Protein AF-A0A2J6H7G3-F1 (afdb_monomer)

Solvent-accessible surface area (backbone atoms only — not comparable to full-atom values): 7127 Å² total; per-residue (Å²): 121,47,69,40,31,53,66,56,30,51,51,39,24,52,41,26,50,58,58,60,71,45,94,72,58,60,66,72,58,38,52,51,36,52,47,34,20,50,44,23,45,51,53,56,48,52,52,50,52,54,44,50,54,45,60,74,68,53,64,97,55,43,66,62,56,50,57,51,52,56,73,38,69,42,84,39,74,64,70,80,85,59,74,71,82,54,64,90,63,86,47,83,59,72,40,83,41,81,52,94,93,38,79,41,79,31,47,41,57,56,49,49,50,58,45,45,48,57,56,57,52,66,74,110

Sequence (124 aa):
MMELTINEAMAISQNAFLLSSCPVVPFELAVKINQVKKDADVLVTTFKEEIELIRERGGADEIAQCDALIFKKYEVVIRTLDLSEFDGLEINGEKDVKVNDAIIKRPYRDAYFFLLDKIITAKI

Structure (mmCIF, N/CA/C/O backbone):
data_AF-A0A2J6H7G3-F1
#
_entry.id   AF-A0A2J6H7G3-F1
#
loop_
_atom_site.group_PDB
_atom_site.id
_atom_site.type_symbol
_atom_site.label_atom_id
_atom_site.label_alt_id
_atom_site.label_comp_id
_atom_site.label_asym_id
_atom_site.label_entity_id
_atom_site.label_seq_id
_atom_site.pdbx_PDB_ins_code
_atom_site.Cartn_x
_atom_site.Cartn_y
_atom_site.Cartn_z
_atom_site.occupancy
_atom_site.B_iso_or_equiv
_atom_site.auth_seq_id
_atom_site.auth_comp_id
_atom_site.auth_asym_id
_atom_site.auth_atom_id
_atom_site.pdbx_PDB_model_num
ATOM 1 N N . MET A 1 1 ? -13.623 0.794 -8.314 1.00 65.06 1 MET A N 1
ATOM 2 C CA . MET A 1 1 ? -13.491 0.750 -6.845 1.00 65.06 1 MET A CA 1
ATOM 3 C C . MET A 1 1 ? -13.025 -0.638 -6.467 1.00 65.06 1 MET A C 1
ATOM 5 O O . MET A 1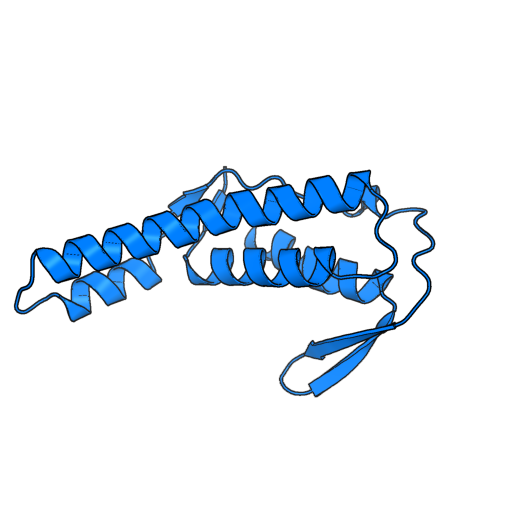 1 ? -13.336 -1.574 -7.198 1.00 65.06 1 MET A O 1
ATOM 9 N N . MET A 1 2 ? -12.206 -0.741 -5.426 1.00 73.44 2 MET A N 1
ATOM 10 C CA . MET A 1 2 ? -11.711 -2.004 -4.875 1.00 73.44 2 MET A CA 1
ATOM 11 C C . MET A 1 2 ? -11.888 -1.992 -3.360 1.00 73.44 2 MET A C 1
ATOM 13 O O . MET A 1 2 ? -11.864 -0.922 -2.753 1.00 73.44 2 MET A O 1
ATOM 17 N N . GLU A 1 3 ? -12.071 -3.167 -2.773 1.00 79.62 3 GLU A N 1
ATOM 18 C CA . GLU A 1 3 ? -12.132 -3.332 -1.326 1.00 79.62 3 GLU A CA 1
ATOM 19 C C . GLU A 1 3 ? -10.765 -3.767 -0.810 1.00 79.62 3 GLU A C 1
ATOM 21 O O . GLU A 1 3 ? -10.257 -4.798 -1.243 1.00 79.62 3 GLU A O 1
ATOM 26 N N . LEU A 1 4 ? -10.189 -2.998 0.113 1.00 79.88 4 LEU A N 1
ATOM 27 C CA . LEU A 1 4 ? -8.890 -3.298 0.712 1.00 79.88 4 LEU A CA 1
ATOM 28 C C . LEU A 1 4 ? -8.972 -3.274 2.234 1.00 79.88 4 LEU A C 1
ATOM 30 O O . LEU A 1 4 ? -9.660 -2.447 2.832 1.00 79.88 4 LEU A O 1
ATOM 34 N N . THR A 1 5 ? -8.219 -4.161 2.862 1.00 86.25 5 THR A N 1
ATOM 35 C CA . THR A 1 5 ? -7.847 -4.077 4.273 1.00 86.25 5 THR A CA 1
ATOM 36 C C . THR A 1 5 ? -6.741 -3.040 4.471 1.00 86.25 5 THR A C 1
ATOM 38 O O . THR A 1 5 ? -6.016 -2.668 3.540 1.00 86.25 5 THR A O 1
ATOM 41 N N . ILE A 1 6 ? -6.548 -2.596 5.716 1.00 85.00 6 ILE A N 1
ATOM 42 C CA . ILE A 1 6 ? -5.453 -1.676 6.045 1.00 85.00 6 ILE A CA 1
ATOM 43 C C . ILE A 1 6 ? -4.074 -2.270 5.726 1.00 85.00 6 ILE A C 1
ATOM 45 O O . ILE A 1 6 ? -3.195 -1.559 5.241 1.00 85.00 6 ILE A O 1
ATOM 49 N N . ASN A 1 7 ? -3.888 -3.576 5.937 1.00 83.00 7 ASN A N 1
ATOM 50 C CA . ASN A 1 7 ? -2.620 -4.253 5.666 1.00 83.00 7 ASN A CA 1
ATOM 51 C C . ASN A 1 7 ? -2.268 -4.210 4.174 1.00 83.00 7 ASN A C 1
ATOM 53 O O . ASN A 1 7 ? -1.118 -3.955 3.814 1.00 83.00 7 ASN A O 1
ATOM 57 N N . GLU A 1 8 ? -3.260 -4.399 3.303 1.00 81.44 8 GLU A N 1
ATOM 58 C CA . GLU A 1 8 ? -3.081 -4.301 1.852 1.00 81.44 8 GLU A CA 1
ATOM 59 C C . GLU A 1 8 ? -2.761 -2.865 1.430 1.00 81.44 8 GLU A C 1
ATOM 61 O O . GLU A 1 8 ? -1.815 -2.644 0.675 1.00 81.44 8 GLU A O 1
ATOM 66 N N . ALA A 1 9 ? -3.465 -1.868 1.973 1.00 82.31 9 ALA A N 1
ATOM 67 C CA . ALA A 1 9 ? -3.169 -0.467 1.680 1.00 82.31 9 ALA A CA 1
ATOM 68 C C . ALA A 1 9 ? -1.776 -0.038 2.171 1.00 82.31 9 ALA A C 1
ATOM 70 O O . ALA A 1 9 ? -1.050 0.647 1.447 1.00 82.31 9 ALA A O 1
ATOM 71 N N . MET A 1 10 ? -1.349 -0.483 3.356 1.00 80.75 10 MET A N 1
ATOM 72 C CA . MET A 1 10 ? 0.011 -0.247 3.852 1.00 80.75 10 MET A CA 1
ATOM 73 C C . MET A 1 10 ? 1.063 -0.896 2.948 1.00 80.75 10 MET A C 1
ATOM 75 O O . MET A 1 10 ? 2.070 -0.259 2.631 1.00 80.75 10 MET A O 1
ATOM 79 N N . ALA A 1 11 ? 0.817 -2.124 2.481 1.00 79.62 11 ALA A N 1
ATOM 80 C CA . ALA A 1 11 ? 1.698 -2.796 1.532 1.00 79.62 11 ALA A CA 1
ATOM 81 C C . ALA A 1 11 ? 1.784 -2.031 0.199 1.00 79.62 11 ALA A C 1
ATOM 83 O O . ALA A 1 11 ? 2.884 -1.827 -0.317 1.00 79.62 11 ALA A O 1
ATOM 84 N N . ILE A 1 12 ? 0.657 -1.544 -0.332 1.00 78.25 12 ILE A N 1
ATOM 85 C CA . ILE A 1 12 ? 0.617 -0.724 -1.553 1.00 78.25 12 ILE A CA 1
ATOM 86 C C . ILE A 1 12 ? 1.403 0.578 -1.360 1.00 78.25 12 ILE A C 1
ATOM 88 O O . ILE A 1 12 ? 2.255 0.893 -2.192 1.00 78.25 12 ILE A O 1
ATOM 92 N N . SER A 1 13 ? 1.178 1.308 -0.262 1.00 80.69 13 SER A N 1
ATOM 93 C CA . SER A 1 13 ? 1.900 2.555 0.035 1.00 80.69 13 SER A CA 1
ATOM 94 C C . SER A 1 13 ? 3.411 2.327 0.146 1.00 80.69 13 SER A C 1
ATOM 96 O O . SER A 1 13 ? 4.204 3.044 -0.476 1.00 80.69 13 SER A O 1
ATOM 98 N N . GLN A 1 14 ? 3.828 1.282 0.868 1.00 76.69 14 GLN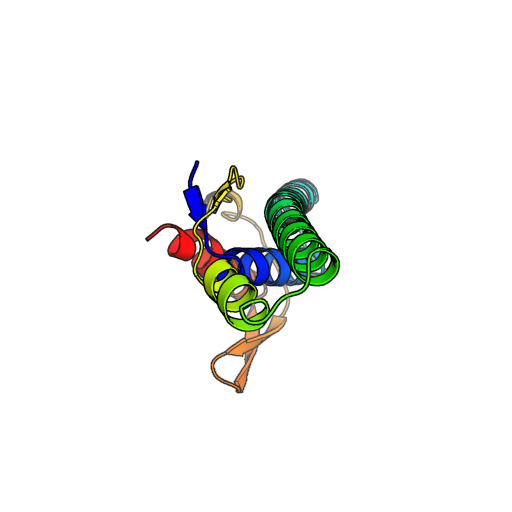 A N 1
ATOM 99 C CA . GLN A 1 14 ? 5.239 0.935 1.022 1.00 76.69 14 GLN A CA 1
ATOM 100 C C . GLN A 1 14 ? 5.880 0.553 -0.317 1.00 76.69 14 GLN A C 1
ATOM 102 O O . GLN A 1 14 ? 6.974 1.026 -0.637 1.00 76.69 14 GLN A O 1
ATOM 107 N N . ASN A 1 15 ? 5.197 -0.260 -1.124 1.00 73.25 15 ASN A N 1
ATOM 108 C CA . ASN A 1 15 ? 5.681 -0.649 -2.444 1.00 73.25 15 ASN A CA 1
ATOM 109 C C . ASN A 1 15 ? 5.801 0.576 -3.359 1.00 73.25 15 ASN A C 1
ATOM 111 O O . ASN A 1 15 ? 6.855 0.788 -3.954 1.00 73.25 15 ASN A O 1
ATOM 115 N N . ALA A 1 16 ? 4.784 1.439 -3.412 1.00 74.56 16 ALA A N 1
ATOM 116 C CA . ALA A 1 16 ? 4.812 2.661 -4.211 1.00 74.56 16 ALA A CA 1
ATOM 117 C C . ALA A 1 16 ? 5.938 3.621 -3.773 1.00 74.56 16 ALA A C 1
ATOM 119 O O . ALA A 1 16 ? 6.642 4.180 -4.614 1.00 74.56 16 ALA A O 1
ATOM 120 N N . PHE A 1 17 ? 6.195 3.753 -2.468 1.00 76.00 17 PHE A N 1
ATOM 121 C CA . PHE A 1 17 ? 7.346 4.503 -1.958 1.00 76.00 17 PHE A CA 1
ATOM 122 C C . PHE A 1 17 ? 8.685 3.920 -2.443 1.00 76.00 17 PHE A C 1
ATOM 124 O O . PHE A 1 17 ? 9.544 4.648 -2.955 1.00 76.00 17 PHE A O 1
ATOM 131 N N . LEU A 1 18 ? 8.860 2.598 -2.355 1.00 69.25 18 LEU A N 1
ATOM 132 C CA . LEU A 1 18 ? 10.056 1.922 -2.866 1.00 69.25 18 LEU A CA 1
ATOM 133 C C . LEU A 1 18 ? 10.235 2.125 -4.374 1.00 69.25 18 LEU A C 1
ATOM 135 O O . LEU A 1 18 ? 11.370 2.248 -4.831 1.00 69.25 18 LEU A O 1
ATOM 139 N N . LEU A 1 19 ? 9.148 2.201 -5.139 1.00 68.81 19 LEU A N 1
ATOM 140 C CA . LEU A 1 19 ? 9.203 2.488 -6.571 1.00 68.81 19 LEU A CA 1
ATOM 141 C C . LEU A 1 19 ? 9.579 3.946 -6.861 1.00 68.81 19 LEU A C 1
ATOM 143 O O . LEU A 1 19 ? 10.409 4.192 -7.733 1.00 68.81 19 LEU A O 1
ATOM 147 N N . SER A 1 20 ? 9.041 4.899 -6.095 1.00 68.62 20 SER A N 1
ATOM 148 C CA . SER A 1 20 ? 9.340 6.333 -6.250 1.00 68.62 20 SER A CA 1
ATOM 149 C C . SER A 1 20 ? 10.800 6.695 -5.941 1.00 68.62 20 SER A C 1
ATOM 151 O O . SER A 1 20 ? 11.314 7.684 -6.450 1.00 68.62 20 SER A O 1
ATOM 153 N N . SER A 1 21 ? 11.480 5.875 -5.132 1.00 66.31 21 SER A N 1
ATOM 154 C CA . SER A 1 21 ? 12.887 6.057 -4.741 1.00 66.31 21 SER A CA 1
ATOM 155 C C . SER A 1 21 ? 13.894 5.426 -5.709 1.00 66.31 21 SER A C 1
ATOM 157 O O . SER A 1 21 ? 15.086 5.368 -5.407 1.00 66.31 21 SER A O 1
ATOM 159 N N . CYS A 1 22 ? 13.450 4.893 -6.848 1.00 65.81 22 CYS A N 1
ATOM 160 C CA . CYS A 1 22 ? 14.369 4.339 -7.836 1.00 65.81 22 CYS A CA 1
ATOM 161 C C . CYS A 1 22 ? 15.035 5.467 -8.655 1.00 65.81 22 CYS A C 1
ATOM 163 O O . CYS A 1 22 ? 14.379 6.446 -8.996 1.00 65.81 22 CYS A O 1
ATOM 165 N N . PRO A 1 23 ? 16.329 5.348 -8.993 1.00 55.66 23 PRO A N 1
ATOM 166 C CA . PRO A 1 23 ? 17.101 6.407 -9.644 1.00 55.66 23 PRO A CA 1
ATOM 167 C C . PRO A 1 23 ? 16.725 6.636 -11.115 1.00 55.66 23 PRO A C 1
ATOM 169 O O . PRO A 1 23 ? 17.042 7.688 -11.662 1.00 55.66 23 PRO A O 1
ATOM 172 N N . VAL A 1 24 ? 16.056 5.675 -11.760 1.00 63.78 24 VAL A N 1
ATOM 173 C CA . VAL A 1 24 ? 15.674 5.742 -13.178 1.00 63.78 24 VAL A CA 1
ATOM 174 C C . VAL A 1 24 ? 14.172 5.491 -13.296 1.00 63.78 24 VAL A C 1
ATOM 176 O O . VAL A 1 24 ? 13.734 4.402 -13.654 1.00 63.78 24 VAL A O 1
ATOM 179 N N . VAL A 1 25 ? 13.369 6.496 -12.939 1.00 64.38 25 VAL A N 1
ATOM 180 C CA . VAL A 1 25 ? 11.916 6.481 -13.171 1.00 64.38 25 VAL A CA 1
ATOM 181 C C . VAL A 1 25 ? 11.587 7.578 -14.176 1.00 64.38 25 VAL A C 1
ATOM 183 O O . VAL A 1 25 ? 11.864 8.746 -13.891 1.00 64.38 25 VAL A O 1
ATOM 186 N N . PRO A 1 26 ? 10.980 7.261 -15.331 1.00 70.31 26 PRO A N 1
ATOM 187 C CA . PRO A 1 26 ? 10.385 8.281 -16.182 1.00 70.31 26 PRO A CA 1
ATOM 188 C C . PRO A 1 26 ? 9.431 9.154 -15.368 1.00 70.31 26 PRO A C 1
ATOM 190 O O . PRO A 1 26 ? 8.656 8.647 -14.554 1.00 70.31 26 PRO A O 1
ATOM 193 N N . PHE A 1 27 ? 9.473 10.465 -15.590 1.00 67.06 27 PHE A N 1
ATOM 194 C CA . PHE A 1 27 ? 8.707 11.427 -14.796 1.00 67.06 27 PHE A CA 1
ATOM 195 C C . PHE A 1 27 ? 7.206 11.093 -14.746 1.00 67.06 27 PHE A C 1
ATOM 197 O O . PHE A 1 27 ? 6.605 11.094 -13.675 1.00 67.06 27 PHE A O 1
ATOM 204 N N . GLU A 1 28 ? 6.612 10.726 -15.883 1.00 70.56 28 GLU A N 1
ATOM 205 C CA . GLU A 1 28 ? 5.193 10.359 -15.973 1.00 70.56 28 GLU A CA 1
ATOM 206 C C . GLU A 1 28 ? 4.845 9.138 -15.116 1.00 70.56 28 GLU A C 1
ATOM 208 O O . GLU A 1 28 ? 3.811 9.108 -14.443 1.00 70.56 28 GLU A O 1
ATOM 213 N N . LEU A 1 29 ? 5.739 8.151 -15.083 1.00 73.38 29 LEU A N 1
ATOM 214 C CA . LEU A 1 29 ? 5.571 6.957 -14.273 1.00 73.38 29 LEU A CA 1
ATOM 215 C C . LEU A 1 29 ? 5.745 7.266 -12.779 1.00 73.38 29 LEU A C 1
ATOM 217 O O . LEU A 1 29 ? 4.963 6.797 -11.953 1.00 73.38 29 LEU A O 1
ATOM 221 N N . ALA A 1 30 ? 6.708 8.123 -12.430 1.00 73.12 30 ALA A N 1
ATOM 222 C CA . ALA A 1 30 ? 6.908 8.595 -11.062 1.00 73.12 30 ALA A CA 1
ATOM 223 C C . ALA A 1 30 ? 5.675 9.344 -10.528 1.00 73.12 30 ALA A C 1
ATOM 225 O O . ALA A 1 30 ? 5.286 9.162 -9.372 1.00 73.12 30 ALA A O 1
ATOM 226 N N . VAL A 1 31 ? 5.021 10.154 -11.368 1.00 76.12 31 VAL A N 1
ATOM 227 C CA . VAL A 1 31 ? 3.769 10.842 -11.020 1.00 76.12 31 VAL A CA 1
ATOM 228 C C . VAL A 1 31 ? 2.653 9.836 -10.730 1.00 76.12 31 VAL A C 1
ATOM 230 O O . VAL A 1 31 ? 1.971 9.967 -9.712 1.00 76.12 31 VAL A O 1
ATOM 233 N N . LYS A 1 32 ? 2.486 8.808 -11.572 1.00 76.44 32 LYS A N 1
ATOM 234 C CA . LYS A 1 32 ? 1.463 7.770 -11.366 1.00 76.44 32 LYS A CA 1
ATOM 235 C C . LYS A 1 32 ? 1.724 6.955 -10.098 1.00 76.44 32 LYS A C 1
ATOM 237 O O . LYS A 1 32 ? 0.818 6.819 -9.283 1.00 76.44 32 LYS A O 1
ATOM 242 N N . ILE A 1 33 ? 2.963 6.511 -9.871 1.00 77.06 33 ILE A N 1
ATOM 243 C CA . ILE A 1 33 ? 3.377 5.809 -8.642 1.00 77.06 33 ILE A CA 1
ATOM 244 C C . ILE A 1 33 ? 3.066 6.651 -7.397 1.00 77.06 33 ILE A C 1
ATOM 246 O O . ILE A 1 33 ? 2.496 6.151 -6.427 1.00 77.06 33 ILE A O 1
ATOM 250 N N . ASN A 1 34 ? 3.397 7.943 -7.426 1.00 80.00 34 ASN A N 1
ATOM 251 C CA . ASN A 1 34 ? 3.107 8.846 -6.314 1.00 80.00 34 ASN A CA 1
ATOM 252 C C . ASN A 1 34 ? 1.609 9.019 -6.072 1.00 80.00 34 ASN A C 1
ATOM 254 O O . ASN A 1 34 ? 1.196 9.192 -4.926 1.00 80.00 34 ASN A O 1
ATOM 258 N N . GLN A 1 35 ? 0.787 8.969 -7.118 1.00 82.50 35 GLN A N 1
ATOM 259 C CA . GLN A 1 35 ? -0.654 8.995 -6.938 1.00 82.50 35 GLN A CA 1
ATOM 260 C C . GLN A 1 35 ? -1.164 7.717 -6.270 1.00 82.50 35 GLN A C 1
ATOM 262 O O . GLN A 1 35 ? -1.909 7.821 -5.304 1.00 82.50 35 GLN A O 1
ATOM 267 N N . VAL A 1 36 ? -0.716 6.538 -6.714 1.00 81.00 36 VAL A N 1
ATOM 268 C CA . VAL A 1 36 ? -1.068 5.257 -6.072 1.00 81.00 36 VAL A CA 1
ATOM 269 C C . VAL A 1 36 ? -0.712 5.278 -4.588 1.00 81.00 36 VAL A C 1
ATOM 271 O O . VAL A 1 36 ? -1.520 4.890 -3.747 1.00 81.00 36 VAL A O 1
ATOM 274 N N . LYS A 1 37 ? 0.475 5.802 -4.257 1.00 84.38 37 LYS A N 1
ATOM 275 C CA . LYS A 1 37 ? 0.897 5.997 -2.869 1.00 84.38 37 LYS A CA 1
ATOM 276 C C . LYS A 1 37 ? -0.076 6.893 -2.100 1.00 84.38 37 LYS A C 1
ATOM 278 O O . LYS A 1 37 ? -0.491 6.529 -1.008 1.00 84.38 37 LYS A O 1
ATOM 283 N N . LYS A 1 38 ? -0.429 8.056 -2.657 1.00 86.06 38 LYS A N 1
ATOM 284 C CA . LYS A 1 38 ? -1.360 8.998 -2.019 1.00 86.06 38 LYS A CA 1
ATOM 285 C C . LYS A 1 38 ? -2.727 8.367 -1.781 1.00 86.06 38 LYS A C 1
ATOM 287 O O . LYS A 1 38 ? -3.261 8.519 -0.691 1.00 86.06 38 LYS A O 1
ATOM 292 N N . ASP A 1 39 ? -3.261 7.651 -2.766 1.00 84.50 39 ASP A N 1
ATOM 293 C CA . ASP A 1 39 ? -4.568 6.999 -2.662 1.00 84.50 39 ASP A CA 1
ATOM 294 C C . ASP A 1 39 ? -4.565 5.953 -1.526 1.00 84.50 39 ASP A C 1
ATOM 296 O O . ASP A 1 39 ? -5.499 5.897 -0.727 1.00 84.50 39 ASP A O 1
ATOM 300 N N . ALA A 1 40 ? -3.479 5.182 -1.386 1.00 84.31 40 ALA A N 1
ATOM 301 C CA . ALA A 1 40 ? -3.301 4.239 -0.280 1.00 84.31 40 ALA A CA 1
ATOM 302 C C . ALA A 1 40 ? -3.096 4.934 1.084 1.00 84.31 40 ALA A C 1
ATOM 304 O O . ALA A 1 40 ? -3.673 4.517 2.088 1.00 84.31 40 ALA A O 1
ATOM 305 N N . ASP A 1 41 ? -2.314 6.016 1.133 1.00 85.62 41 ASP A N 1
ATOM 306 C CA . ASP A 1 41 ? -2.049 6.784 2.360 1.00 85.62 41 ASP A CA 1
ATOM 307 C C . ASP A 1 41 ? -3.300 7.466 2.924 1.00 85.62 41 ASP A C 1
ATOM 309 O O . ASP A 1 41 ? -3.405 7.638 4.142 1.00 85.62 41 ASP A O 1
ATOM 313 N N . VAL A 1 42 ? -4.253 7.841 2.064 1.00 88.06 42 VAL A N 1
ATOM 314 C CA . VAL A 1 42 ? -5.558 8.355 2.502 1.00 88.06 42 VAL A CA 1
ATOM 315 C C . VAL A 1 42 ? -6.257 7.304 3.356 1.00 88.06 42 VAL A C 1
ATOM 317 O O . VAL A 1 42 ? -6.676 7.618 4.467 1.00 88.06 42 VAL A O 1
ATOM 320 N N . LEU A 1 43 ? -6.286 6.045 2.908 1.00 85.38 43 LEU A N 1
ATOM 321 C CA . LEU A 1 43 ? -6.895 4.972 3.689 1.00 85.38 43 LEU A CA 1
ATOM 322 C C . LEU A 1 43 ? -6.169 4.732 5.013 1.00 85.38 43 LEU A C 1
ATOM 324 O O . LEU A 1 43 ? -6.804 4.574 6.055 1.00 85.38 43 LEU A O 1
ATOM 328 N N . VAL A 1 44 ? -4.835 4.741 4.984 1.00 87.94 44 VAL A N 1
ATOM 329 C CA . VAL A 1 44 ? -4.024 4.586 6.198 1.00 87.94 44 VAL A CA 1
ATOM 330 C C . VAL A 1 44 ? -4.305 5.703 7.201 1.00 87.94 44 VAL A C 1
ATOM 332 O O . VAL A 1 44 ? -4.345 5.456 8.405 1.00 87.94 44 VAL A O 1
ATOM 335 N N . THR A 1 45 ? -4.516 6.925 6.716 1.00 91.81 45 THR A N 1
ATOM 336 C CA . THR A 1 45 ? -4.890 8.067 7.556 1.00 91.81 45 THR A CA 1
ATOM 337 C C . THR A 1 45 ? -6.278 7.872 8.159 1.00 91.81 45 THR A C 1
ATOM 339 O O . THR A 1 45 ? -6.407 7.962 9.375 1.00 91.81 45 THR A O 1
ATOM 342 N N . THR A 1 46 ? -7.278 7.497 7.356 1.00 90.00 46 THR A N 1
ATOM 343 C CA . THR A 1 46 ? -8.639 7.215 7.845 1.00 90.00 46 THR A CA 1
ATOM 344 C C . THR A 1 46 ? -8.652 6.128 8.918 1.00 90.00 46 THR A C 1
ATOM 346 O O . THR A 1 46 ? -9.292 6.283 9.951 1.00 90.00 46 THR A O 1
ATOM 349 N N . PHE A 1 47 ? -7.898 5.045 8.724 1.00 91.12 47 PHE A N 1
ATOM 350 C CA . PHE A 1 47 ? -7.767 3.989 9.728 1.00 91.12 47 PHE A CA 1
ATOM 351 C C . PHE A 1 47 ? -7.168 4.502 11.047 1.00 91.12 47 PHE A C 1
ATOM 353 O O . PHE A 1 47 ? -7.657 4.165 12.124 1.00 91.12 47 PHE A O 1
ATOM 360 N N . LYS A 1 48 ? -6.123 5.338 10.981 1.00 91.00 48 LYS A N 1
ATOM 361 C CA . LYS A 1 48 ? -5.516 5.941 12.179 1.00 91.00 48 LYS A CA 1
ATOM 362 C C . LYS A 1 48 ? -6.497 6.851 12.912 1.00 91.00 48 LYS A C 1
ATOM 364 O O . LYS A 1 48 ? -6.564 6.789 14.132 1.00 91.00 48 LYS A O 1
ATOM 369 N N . GLU A 1 49 ? -7.260 7.656 12.180 1.00 92.56 49 GLU A N 1
ATOM 370 C CA . GLU A 1 49 ? -8.302 8.512 12.754 1.00 92.56 49 GLU A CA 1
ATOM 371 C C . GLU A 1 49 ? -9.398 7.681 13.440 1.00 92.56 49 GLU A C 1
ATOM 373 O O . GLU A 1 49 ? -9.800 8.007 14.554 1.00 92.56 49 GLU A O 1
ATOM 378 N N . GLU A 1 50 ? -9.839 6.570 12.836 1.00 91.44 50 GLU A N 1
ATOM 379 C CA . GLU A 1 50 ? -10.807 5.655 13.460 1.00 91.44 50 GLU A CA 1
ATOM 380 C C . GLU A 1 50 ? -10.263 5.031 14.761 1.00 91.44 50 GLU A C 1
ATOM 382 O O . GLU A 1 50 ? -11.002 4.942 15.744 1.00 91.44 50 GLU A O 1
ATOM 387 N N . ILE A 1 51 ? -8.978 4.655 14.805 1.00 90.69 51 ILE A N 1
ATOM 388 C CA . ILE A 1 51 ? -8.326 4.169 16.034 1.00 90.69 51 ILE A CA 1
ATOM 389 C C . ILE A 1 51 ? -8.299 5.248 17.117 1.00 90.69 51 ILE A C 1
ATOM 391 O O . ILE A 1 51 ? -8.639 4.965 18.265 1.00 90.69 51 ILE A O 1
ATOM 395 N N . GLU A 1 52 ? -7.891 6.470 16.778 1.00 92.56 52 GLU A N 1
ATOM 396 C CA . GLU A 1 52 ? -7.828 7.562 17.753 1.00 92.56 52 GLU A CA 1
ATOM 397 C C . GLU A 1 52 ? -9.222 7.872 18.318 1.00 92.56 52 GLU A C 1
ATOM 399 O O . GLU A 1 52 ? -9.374 7.991 19.530 1.00 92.56 52 GLU A O 1
ATOM 404 N N . LEU A 1 53 ? -10.270 7.854 17.488 1.00 92.12 53 LEU A N 1
ATOM 405 C CA . LEU A 1 53 ? -11.653 8.015 17.953 1.00 92.12 53 LEU A CA 1
ATOM 406 C C . LEU A 1 53 ? -12.105 6.904 18.914 1.00 92.12 53 LEU A C 1
ATOM 408 O O . LEU A 1 53 ? -12.863 7.172 19.849 1.00 92.12 53 LEU A O 1
ATOM 412 N N . ILE A 1 54 ? -11.683 5.656 18.693 1.00 90.38 54 ILE A N 1
ATOM 413 C CA . ILE A 1 54 ? -11.978 4.543 19.610 1.00 90.38 54 ILE A CA 1
ATOM 414 C C . ILE A 1 54 ? -11.266 4.763 20.949 1.00 90.38 54 ILE A C 1
ATOM 416 O O . ILE A 1 54 ? -11.893 4.650 22.003 1.00 90.38 54 ILE A O 1
ATOM 420 N N . ARG A 1 55 ? -9.985 5.144 20.907 1.00 89.31 55 ARG A N 1
ATOM 421 C CA . ARG A 1 55 ? -9.174 5.435 22.100 1.00 89.31 55 ARG A CA 1
ATOM 422 C C . ARG A 1 55 ? -9.725 6.601 22.912 1.00 89.31 55 ARG A C 1
ATOM 424 O O . ARG A 1 55 ? -9.776 6.521 24.134 1.00 89.31 55 ARG A O 1
ATOM 431 N N . GLU A 1 56 ? -10.177 7.663 22.249 1.00 91.06 56 GLU A N 1
ATOM 432 C CA . GLU A 1 56 ? -10.793 8.823 22.903 1.00 91.06 56 GLU A CA 1
ATOM 433 C C . GLU A 1 56 ? -12.114 8.475 23.598 1.00 91.06 56 GLU A C 1
ATOM 435 O O . GLU A 1 56 ? -12.411 9.008 24.668 1.00 91.06 56 GLU A O 1
ATOM 440 N N . ARG A 1 57 ? -12.916 7.577 23.008 1.00 88.56 57 ARG A N 1
ATOM 441 C CA . ARG A 1 57 ? -14.161 7.093 23.626 1.00 88.56 57 ARG A CA 1
ATOM 442 C C . ARG A 1 57 ? -13.883 6.225 24.851 1.00 88.56 57 ARG A C 1
ATOM 444 O O . ARG A 1 57 ? -14.648 6.296 25.813 1.00 88.56 57 ARG A O 1
ATOM 451 N N . GLY A 1 58 ? -12.805 5.440 24.807 1.00 81.81 58 GLY A N 1
ATOM 452 C CA . GLY A 1 58 ? -12.415 4.495 25.848 1.00 81.81 58 GLY A CA 1
ATOM 453 C C . GLY A 1 58 ? -13.462 3.402 26.098 1.00 81.81 58 GLY A C 1
ATOM 454 O O . GLY A 1 58 ? -14.571 3.410 25.560 1.00 81.81 58 GLY A O 1
ATOM 455 N N . GLY A 1 59 ? -13.119 2.426 26.936 1.00 86.56 59 GLY A N 1
ATOM 456 C CA . GLY A 1 59 ? -14.058 1.395 27.386 1.00 86.56 59 GLY A CA 1
ATOM 457 C C . GLY A 1 59 ? -13.435 0.010 27.498 1.00 86.56 59 GLY A C 1
ATOM 458 O O . GLY A 1 59 ? -12.293 -0.212 27.111 1.00 86.56 59 GLY A O 1
ATOM 459 N N . ALA A 1 60 ? -14.208 -0.939 28.029 1.00 84.25 60 ALA A N 1
ATOM 460 C CA . ALA A 1 60 ? -13.748 -2.317 28.223 1.00 84.25 60 ALA A CA 1
ATOM 461 C C . ALA A 1 60 ? -13.431 -3.044 26.898 1.00 84.25 60 ALA A C 1
ATOM 463 O O . ALA A 1 60 ? -12.610 -3.957 26.890 1.00 84.25 60 ALA A O 1
ATOM 464 N N . ASP A 1 61 ? -14.034 -2.599 25.789 1.00 88.81 61 ASP A N 1
ATOM 465 C CA . ASP A 1 61 ? -13.955 -3.258 24.479 1.00 88.81 61 ASP A CA 1
ATOM 466 C C . ASP A 1 61 ? -13.018 -2.546 23.483 1.00 88.81 61 ASP A C 1
ATOM 468 O O . ASP A 1 61 ? -13.015 -2.881 22.300 1.00 88.81 61 ASP A O 1
ATOM 472 N N . GLU A 1 62 ? -12.224 -1.563 23.925 1.00 88.88 62 GLU A N 1
ATOM 473 C CA . GLU A 1 62 ? -11.343 -0.752 23.062 1.00 88.88 62 GLU A CA 1
ATOM 474 C C . GLU A 1 62 ? -10.443 -1.613 22.158 1.00 88.88 62 GLU A C 1
ATOM 476 O O . GLU A 1 62 ? -10.377 -1.401 20.946 1.00 88.88 62 GLU A O 1
ATOM 481 N N . ILE A 1 63 ? -9.794 -2.624 22.746 1.00 86.81 63 ILE A N 1
ATOM 482 C CA . ILE A 1 63 ? -8.886 -3.537 22.039 1.00 86.81 63 ILE A CA 1
ATOM 483 C C . ILE A 1 63 ? -9.647 -4.311 20.958 1.00 86.81 63 ILE A C 1
ATOM 485 O O . ILE A 1 63 ? -9.215 -4.345 19.811 1.00 86.81 63 ILE A O 1
ATOM 489 N N . ALA A 1 64 ? -10.817 -4.864 21.292 1.00 89.69 64 ALA A N 1
ATOM 490 C CA . ALA A 1 64 ? -11.627 -5.630 20.347 1.00 89.69 64 ALA A CA 1
ATOM 491 C C . ALA A 1 64 ? -12.133 -4.763 19.181 1.00 89.69 64 ALA A C 1
ATOM 493 O O . ALA A 1 64 ? -12.190 -5.226 18.042 1.00 89.69 64 ALA A O 1
ATOM 494 N N . GLN A 1 65 ? -12.473 -3.498 19.448 1.00 88.50 65 GLN A N 1
ATOM 495 C CA . GLN A 1 65 ? -12.874 -2.546 18.411 1.00 88.50 65 GLN A CA 1
ATOM 496 C C . GLN A 1 65 ? -11.702 -2.189 17.489 1.00 88.50 65 GLN A C 1
ATOM 498 O O . GLN A 1 65 ? -11.880 -2.175 16.272 1.00 88.50 65 GLN A O 1
ATOM 503 N N . CYS A 1 66 ? -10.505 -1.957 18.039 1.00 87.69 66 CYS A N 1
ATOM 504 C CA . CYS A 1 66 ? -9.303 -1.705 17.241 1.00 87.69 66 CYS A CA 1
ATOM 505 C C . CYS A 1 66 ? -8.915 -2.926 16.392 1.00 87.69 66 CYS A C 1
ATOM 507 O O . CYS A 1 66 ? -8.616 -2.777 15.207 1.00 87.69 66 CYS A O 1
ATOM 509 N N . ASP A 1 67 ? -8.976 -4.133 16.960 1.00 87.75 67 ASP A N 1
ATOM 510 C CA . ASP A 1 67 ? -8.668 -5.377 16.247 1.00 87.75 67 ASP A CA 1
ATOM 511 C C . ASP A 1 67 ? -9.644 -5.623 15.090 1.00 87.75 67 ASP A C 1
ATOM 513 O O . ASP A 1 67 ? -9.237 -6.042 14.004 1.00 87.75 67 ASP A O 1
ATOM 517 N N . ALA A 1 68 ? -10.929 -5.302 15.273 1.00 88.81 68 ALA A N 1
ATOM 518 C CA . ALA A 1 68 ? -11.927 -5.416 14.213 1.00 88.81 68 ALA A CA 1
ATOM 519 C C . ALA A 1 68 ? -11.618 -4.508 13.008 1.00 88.81 68 ALA A C 1
ATOM 521 O O . ALA A 1 68 ? -11.884 -4.893 11.867 1.00 88.81 68 ALA A O 1
ATOM 522 N N . LEU A 1 69 ? -11.016 -3.332 13.231 1.00 88.69 69 LEU A N 1
ATOM 523 C CA . LEU A 1 69 ? -10.628 -2.426 12.145 1.00 88.69 69 LEU A CA 1
ATOM 524 C C . LEU A 1 69 ? -9.509 -2.993 11.266 1.00 88.69 69 LEU A C 1
ATOM 526 O O . LEU A 1 69 ? -9.460 -2.681 10.079 1.00 88.69 69 LEU A O 1
ATOM 530 N N . ILE A 1 70 ? -8.633 -3.846 11.805 1.00 85.50 70 ILE A N 1
ATOM 531 C CA . ILE A 1 70 ? -7.527 -4.446 11.037 1.00 85.50 70 ILE A CA 1
ATOM 532 C C . ILE A 1 70 ? -8.065 -5.311 9.887 1.00 85.50 70 ILE A C 1
ATOM 534 O O . ILE A 1 70 ? -7.485 -5.348 8.801 1.00 85.50 70 ILE A O 1
ATOM 538 N N . PHE A 1 71 ? -9.195 -5.983 10.116 1.00 85.62 71 PHE A N 1
ATOM 539 C CA . PHE A 1 71 ? -9.839 -6.867 9.142 1.00 85.62 71 PHE A CA 1
ATOM 540 C C . PHE A 1 71 ? -10.985 -6.195 8.378 1.00 85.62 71 PHE A C 1
ATOM 542 O O . PHE A 1 71 ? -11.553 -6.800 7.466 1.00 85.62 71 PHE A O 1
ATOM 549 N N . LYS A 1 72 ? -11.336 -4.953 8.734 1.00 87.50 72 LYS A N 1
ATOM 550 C CA . LYS A 1 72 ? -12.355 -4.178 8.029 1.00 87.50 72 LYS A CA 1
ATOM 551 C C . LYS A 1 72 ? -11.890 -3.921 6.599 1.00 87.50 72 LYS A C 1
ATOM 553 O O . LYS A 1 72 ? -10.766 -3.481 6.354 1.00 87.50 72 LYS A O 1
ATOM 558 N N . LYS A 1 73 ? -12.787 -4.190 5.655 1.00 86.50 73 LYS A N 1
ATOM 559 C CA . LYS A 1 73 ? -12.613 -3.813 4.257 1.00 86.50 73 LYS A CA 1
ATOM 560 C C . LYS A 1 73 ? -13.114 -2.394 4.052 1.00 86.50 73 LYS A C 1
ATOM 562 O O . LYS A 1 73 ? -14.212 -2.048 4.485 1.00 86.50 73 LYS A O 1
ATOM 567 N N . TYR A 1 74 ? -12.308 -1.595 3.375 1.00 84.44 74 TYR A N 1
ATOM 568 C CA . TYR A 1 74 ? -12.635 -0.235 3.001 1.00 84.44 74 TYR A CA 1
ATOM 569 C C . TYR A 1 74 ? -12.738 -0.150 1.486 1.00 84.44 74 TYR A C 1
ATOM 571 O O . TYR A 1 74 ? -11.888 -0.673 0.764 1.00 84.44 74 TYR A O 1
ATOM 579 N N . GLU A 1 75 ? -13.776 0.524 1.005 1.00 82.25 75 GLU A N 1
ATOM 580 C CA . GLU A 1 75 ? -13.910 0.813 -0.413 1.00 82.25 75 GLU A CA 1
ATOM 581 C C . GLU A 1 75 ? -13.008 1.995 -0.773 1.00 82.25 75 GLU A C 1
ATOM 583 O O . GLU A 1 75 ? -13.129 3.090 -0.221 1.00 82.25 75 GLU A O 1
ATOM 588 N N . VAL A 1 76 ? -12.083 1.766 -1.700 1.00 73.69 76 VAL A N 1
ATOM 589 C CA . VAL A 1 76 ? -11.112 2.771 -2.129 1.00 73.69 76 VAL A CA 1
ATOM 590 C C . VAL A 1 76 ? -10.981 2.824 -3.641 1.00 73.69 76 VAL A C 1
ATOM 592 O O . VAL A 1 76 ? -11.142 1.844 -4.380 1.00 73.69 76 VAL A O 1
ATOM 595 N N . VAL A 1 77 ? -10.669 4.026 -4.116 1.00 73.81 77 VAL A N 1
ATOM 596 C CA . VAL A 1 77 ? -10.305 4.284 -5.505 1.00 73.81 77 VAL A CA 1
ATOM 597 C C . VAL A 1 77 ? -8.792 4.422 -5.558 1.00 73.81 77 VAL A C 1
ATOM 599 O O . VAL A 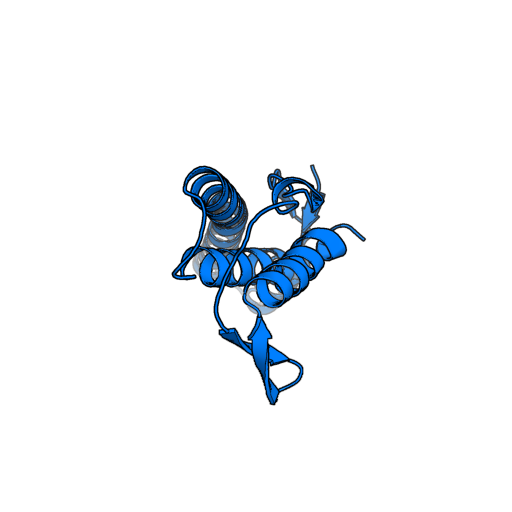1 77 ? -8.261 5.511 -5.381 1.00 73.81 77 VAL A O 1
ATOM 602 N N . ILE A 1 78 ? -8.105 3.311 -5.808 1.00 70.75 78 ILE A N 1
ATOM 603 C CA . ILE A 1 78 ? -6.678 3.325 -6.128 1.00 70.75 78 ILE A CA 1
ATOM 604 C C . ILE A 1 78 ? -6.530 3.260 -7.642 1.00 70.75 78 ILE A C 1
ATOM 606 O O . ILE A 1 78 ? -7.097 2.376 -8.295 1.00 70.75 78 ILE A O 1
ATOM 610 N N . ARG A 1 79 ? -5.776 4.201 -8.217 1.00 70.75 79 ARG A N 1
ATOM 611 C CA . ARG A 1 79 ? -5.426 4.131 -9.642 1.00 70.75 79 ARG A CA 1
ATOM 612 C C . ARG A 1 79 ? -4.565 2.894 -9.890 1.00 70.75 79 ARG A C 1
ATOM 614 O O . ARG A 1 79 ? -3.566 2.679 -9.216 1.00 70.75 79 ARG A O 1
ATOM 621 N N . THR A 1 80 ? -4.946 2.071 -10.857 1.00 65.38 80 THR A N 1
ATOM 622 C CA . THR A 1 80 ? -4.140 0.911 -11.242 1.00 65.38 80 THR A CA 1
ATOM 623 C C . THR A 1 80 ? -3.042 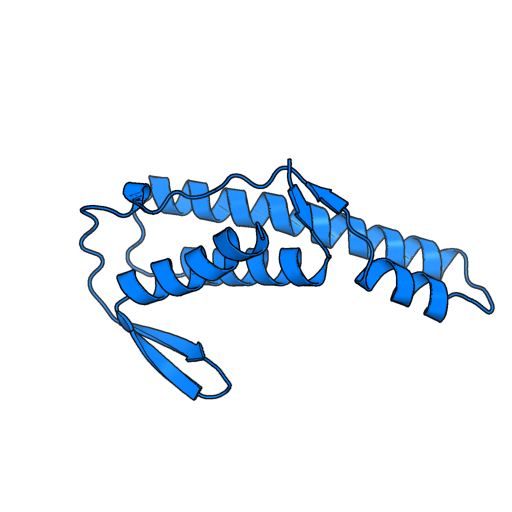1.334 -12.203 1.00 65.38 80 THR A C 1
ATOM 625 O O . THR A 1 80 ? -3.303 2.103 -13.125 1.00 65.38 80 THR A O 1
ATOM 628 N N . LEU A 1 81 ? -1.840 0.809 -11.986 1.00 67.06 81 LEU A N 1
ATOM 629 C CA . LEU A 1 81 ? -0.757 0.832 -12.965 1.00 67.06 81 LEU A CA 1
ATOM 630 C C . LEU A 1 81 ? -0.912 -0.385 -13.882 1.00 67.06 81 LEU A C 1
ATOM 632 O O . LEU A 1 81 ? -1.217 -1.477 -13.395 1.00 67.06 81 LEU A O 1
ATOM 636 N N . ASP A 1 82 ? -0.717 -0.200 -15.182 1.00 67.75 82 ASP A N 1
ATOM 637 C CA . ASP A 1 82 ? -0.748 -1.286 -16.166 1.00 67.75 82 ASP A CA 1
ATOM 638 C C . ASP A 1 82 ? 0.687 -1.701 -16.528 1.00 67.75 82 ASP A C 1
ATOM 640 O O . ASP A 1 82 ? 1.579 -0.861 -16.627 1.00 67.75 82 ASP A O 1
ATOM 644 N N . LEU A 1 83 ? 0.923 -3.004 -16.717 1.00 63.91 83 LEU A N 1
ATOM 645 C CA . LEU A 1 83 ? 2.229 -3.546 -17.110 1.00 63.91 83 LEU A CA 1
ATOM 646 C C . LEU A 1 83 ? 2.725 -2.946 -18.434 1.00 63.91 83 LEU A C 1
ATOM 648 O O . LEU A 1 83 ? 3.921 -2.705 -18.583 1.00 63.91 83 LEU A O 1
ATOM 652 N N . SER A 1 84 ? 1.807 -2.649 -19.354 1.00 68.81 84 SER A N 1
ATOM 653 C CA . SER A 1 84 ? 2.108 -2.018 -20.642 1.00 68.81 84 SER A CA 1
ATOM 654 C C . SER A 1 84 ? 2.679 -0.602 -20.507 1.0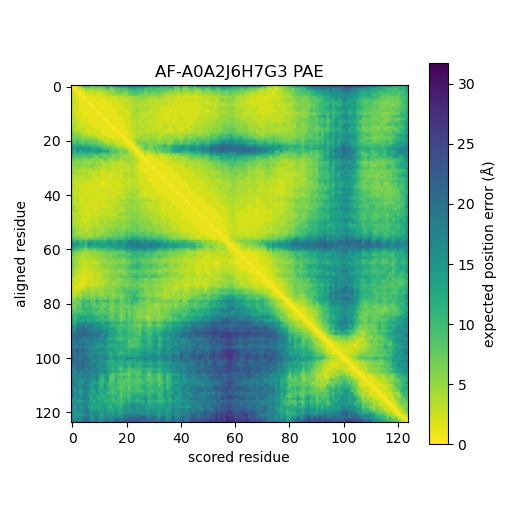0 68.81 84 SER A C 1
ATOM 656 O O . SER A 1 84 ? 3.400 -0.148 -21.390 1.00 68.81 84 SER A O 1
ATOM 658 N N . GLU A 1 85 ? 2.453 0.087 -19.381 1.00 65.44 85 GLU A N 1
ATOM 659 C CA . GLU A 1 85 ? 3.055 1.403 -19.102 1.00 65.44 85 GLU A CA 1
ATOM 660 C C . GLU A 1 85 ? 4.566 1.320 -18.827 1.00 65.44 85 GLU A C 1
ATOM 662 O O . GLU A 1 85 ? 5.239 2.347 -18.715 1.00 65.44 85 GLU A O 1
ATOM 667 N N . PHE A 1 86 ? 5.095 0.099 -18.721 1.00 65.75 86 PHE A N 1
ATOM 668 C CA . PHE A 1 86 ? 6.507 -0.201 -18.509 1.00 65.75 86 PHE A CA 1
ATOM 669 C C . PHE A 1 86 ? 7.161 -0.840 -19.741 1.00 65.75 86 PHE A C 1
ATOM 671 O O . PHE A 1 86 ? 8.379 -1.050 -19.746 1.00 65.75 86 PHE A O 1
ATOM 678 N N . ASP A 1 87 ? 6.386 -1.147 -20.785 1.00 62.50 87 ASP A N 1
ATOM 679 C CA . ASP A 1 87 ? 6.913 -1.720 -22.018 1.00 62.50 87 ASP A CA 1
ATOM 680 C C . ASP A 1 87 ? 7.763 -0.685 -22.764 1.00 62.50 87 ASP A C 1
ATOM 682 O O . ASP A 1 87 ? 7.359 0.451 -22.999 1.00 62.50 87 ASP A O 1
ATOM 686 N N . GLY A 1 88 ? 8.988 -1.076 -23.120 1.00 59.97 88 GLY A N 1
ATOM 687 C CA . GLY A 1 88 ? 9.945 -0.199 -23.801 1.00 59.97 88 GLY A CA 1
ATOM 688 C C . GLY A 1 88 ? 10.739 0.739 -22.885 1.00 59.97 88 GLY A C 1
ATOM 689 O O . GLY A 1 88 ? 11.594 1.470 -23.382 1.00 59.97 88 GLY A O 1
ATOM 690 N N . LEU A 1 89 ? 10.530 0.703 -21.562 1.00 62.06 89 LEU A N 1
ATOM 691 C CA . LEU A 1 89 ? 11.416 1.393 -20.625 1.00 62.06 89 LEU A CA 1
ATOM 692 C C . LEU A 1 89 ? 12.726 0.614 -20.447 1.00 62.06 89 LEU A C 1
ATOM 694 O O . LEU A 1 89 ? 12.757 -0.452 -19.827 1.00 62.06 89 LEU A O 1
ATOM 698 N N . GLU A 1 90 ? 13.833 1.174 -20.936 1.00 58.22 90 GLU A N 1
ATOM 699 C CA . GLU A 1 90 ? 15.176 0.719 -20.565 1.00 58.22 90 GLU A CA 1
ATOM 700 C C . GLU A 1 90 ? 15.524 1.221 -19.160 1.00 58.22 90 GLU A C 1
ATOM 702 O O . GLU A 1 90 ? 16.097 2.294 -18.965 1.00 58.22 90 GLU A O 1
ATOM 707 N N . ILE A 1 91 ? 15.145 0.439 -18.149 1.00 61.06 91 ILE A N 1
ATOM 708 C CA . ILE A 1 91 ? 15.484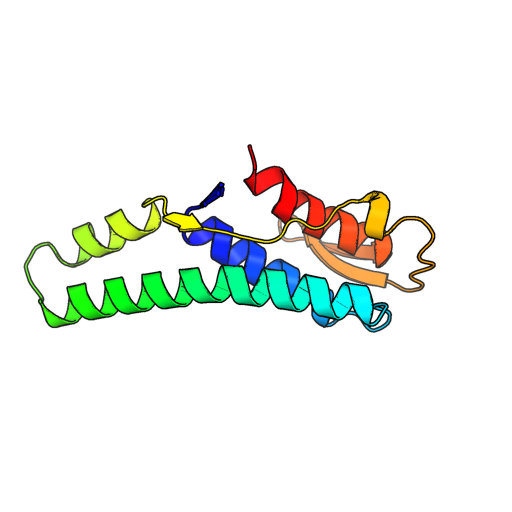 0.728 -16.756 1.00 61.06 91 ILE A CA 1
ATOM 709 C C . ILE A 1 91 ? 16.772 -0.016 -16.395 1.00 61.06 91 ILE A C 1
ATOM 711 O O . ILE A 1 91 ? 16.745 -1.174 -15.974 1.00 61.06 91 ILE A O 1
ATOM 715 N N . ASN A 1 92 ? 17.907 0.658 -16.575 1.00 58.94 92 ASN A N 1
ATOM 716 C CA . ASN A 1 92 ? 19.231 0.115 -16.274 1.00 58.94 92 ASN A CA 1
ATOM 717 C C . ASN A 1 92 ? 19.562 0.222 -14.771 1.00 58.94 92 ASN A C 1
ATOM 719 O O . ASN A 1 92 ? 19.359 1.269 -14.156 1.00 58.94 92 ASN A O 1
ATOM 723 N N . GLY A 1 93 ? 20.104 -0.854 -14.188 1.00 62.62 93 GLY A N 1
ATOM 724 C CA . GLY A 1 93 ? 20.569 -0.921 -12.794 1.00 62.62 93 GLY A CA 1
ATOM 725 C C . GLY A 1 93 ? 19.892 -2.012 -11.953 1.00 62.62 93 GLY A C 1
ATOM 726 O O . GLY A 1 93 ? 18.946 -2.665 -12.396 1.00 62.62 93 GLY A O 1
ATOM 727 N N . GLU A 1 94 ? 20.369 -2.192 -10.720 1.00 64.06 94 GLU A N 1
ATOM 728 C CA . GLU A 1 94 ? 19.893 -3.219 -9.784 1.00 64.06 94 GLU A CA 1
ATOM 729 C C . GLU A 1 94 ? 19.454 -2.607 -8.447 1.00 64.06 94 GLU A C 1
ATOM 731 O O . GLU A 1 94 ? 20.041 -1.630 -7.978 1.00 64.06 94 GLU A O 1
ATOM 736 N N . LYS A 1 95 ? 18.446 -3.213 -7.807 1.00 65.94 95 LYS A N 1
ATOM 737 C CA . LYS A 1 95 ? 17.984 -2.864 -6.458 1.00 65.94 95 LYS A CA 1
ATOM 738 C C . LYS A 1 95 ? 17.948 -4.094 -5.564 1.00 65.94 95 LYS A C 1
ATOM 740 O O . LYS A 1 95 ? 17.539 -5.173 -5.989 1.00 65.94 95 LYS A O 1
ATOM 745 N N . ASP A 1 96 ? 18.304 -3.890 -4.305 1.00 66.69 96 ASP A N 1
ATOM 746 C CA . ASP A 1 96 ? 18.098 -4.861 -3.238 1.00 66.69 96 ASP A CA 1
ATOM 747 C C . ASP A 1 96 ? 16.600 -4.950 -2.899 1.00 66.69 96 ASP A C 1
ATOM 749 O O . ASP A 1 96 ? 15.982 -3.979 -2.453 1.00 66.69 96 ASP A O 1
ATOM 753 N N . VAL A 1 97 ? 15.997 -6.117 -3.126 1.00 61.16 97 VAL A N 1
ATOM 754 C CA . VAL A 1 97 ? 14.587 -6.405 -2.835 1.00 61.16 97 VAL A CA 1
ATOM 755 C C . VAL A 1 97 ? 14.512 -7.470 -1.747 1.00 61.16 97 VAL A C 1
ATOM 757 O O . VAL A 1 97 ? 15.112 -8.537 -1.874 1.00 61.16 97 VAL A O 1
ATOM 760 N N . LYS A 1 98 ? 13.749 -7.207 -0.681 1.00 61.97 98 LYS A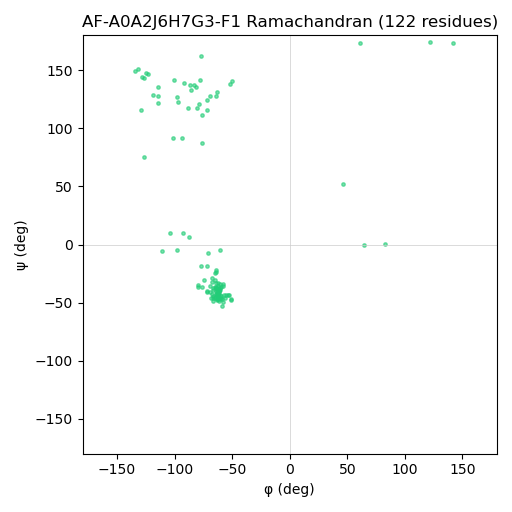 N 1
ATOM 761 C CA . LYS A 1 98 ? 13.499 -8.198 0.371 1.00 61.97 98 LYS A CA 1
ATOM 762 C C . LYS A 1 98 ? 12.397 -9.169 -0.073 1.00 61.97 98 LYS A C 1
ATOM 764 O O . LYS A 1 98 ? 11.254 -8.760 -0.283 1.00 61.97 98 LYS A O 1
ATOM 769 N N . VAL A 1 99 ? 12.731 -10.451 -0.200 1.00 64.44 99 VAL A N 1
ATOM 770 C CA . VAL A 1 99 ? 11.817 -11.545 -0.558 1.00 64.44 99 VAL A CA 1
ATOM 771 C C . VAL A 1 99 ? 11.986 -12.661 0.468 1.00 64.44 99 VAL A C 1
ATOM 773 O O . VAL A 1 99 ? 13.061 -13.241 0.549 1.00 64.44 99 VAL A O 1
ATOM 776 N N . ASN A 1 100 ? 10.939 -12.963 1.245 1.00 59.53 100 ASN A N 1
ATOM 777 C CA . ASN A 1 100 ? 10.934 -14.046 2.245 1.00 59.53 100 ASN A CA 1
ATOM 778 C C . ASN A 1 100 ? 12.196 -14.048 3.135 1.00 59.53 100 ASN A C 1
ATOM 780 O O . ASN A 1 100 ? 12.912 -15.040 3.217 1.00 59.53 100 ASN A O 1
ATOM 784 N N . ASP A 1 101 ? 12.493 -12.889 3.732 1.00 71.44 101 ASP A N 1
ATOM 785 C CA . ASP A 1 101 ? 13.679 -12.604 4.559 1.00 71.44 101 ASP A CA 1
ATOM 786 C C . ASP A 1 101 ? 15.061 -12.662 3.888 1.00 71.44 101 ASP A C 1
ATOM 788 O O . ASP A 1 101 ? 16.051 -12.284 4.513 1.00 71.44 101 ASP A O 1
ATOM 792 N N . ALA A 1 102 ? 15.143 -12.973 2.595 1.00 62.81 102 ALA A N 1
ATOM 793 C CA . ALA A 1 102 ? 16.360 -12.807 1.809 1.00 62.81 102 ALA A CA 1
ATOM 794 C C . ALA A 1 102 ? 16.400 -11.431 1.126 1.00 62.81 102 ALA A C 1
ATOM 796 O O . ALA A 1 102 ? 15.397 -10.961 0.585 1.00 62.81 102 ALA A O 1
ATOM 797 N N . ILE A 1 103 ? 17.571 -10.790 1.112 1.00 71.94 103 ILE A N 1
ATOM 798 C CA . ILE A 1 103 ? 17.832 -9.630 0.251 1.00 71.94 103 ILE A CA 1
ATOM 799 C C . ILE A 1 103 ? 18.358 -10.161 -1.081 1.00 71.94 103 ILE A C 1
ATOM 801 O O . ILE A 1 103 ? 19.405 -10.804 -1.125 1.00 71.94 103 ILE A O 1
ATOM 805 N N . ILE A 1 104 ? 17.619 -9.913 -2.161 1.00 73.50 104 ILE A N 1
ATOM 806 C CA . ILE A 1 104 ? 17.959 -10.360 -3.513 1.00 73.50 104 ILE A CA 1
ATOM 807 C C . ILE A 1 104 ? 18.144 -9.127 -4.392 1.00 73.50 104 ILE A C 1
ATOM 809 O O . ILE A 1 104 ? 17.251 -8.281 -4.461 1.00 73.50 104 ILE A O 1
ATOM 813 N N . LYS A 1 105 ? 19.270 -9.044 -5.104 1.00 68.81 105 LYS A N 1
ATOM 814 C CA . LYS A 1 105 ? 19.449 -8.046 -6.160 1.00 68.81 105 LYS A CA 1
ATOM 815 C C . LYS A 1 105 ? 18.586 -8.405 -7.356 1.00 68.81 105 LYS A C 1
ATOM 817 O O . LYS A 1 105 ? 18.691 -9.508 -7.889 1.00 68.81 105 LYS A O 1
ATOM 822 N N . ARG A 1 106 ? 17.731 -7.479 -7.772 1.00 63.56 106 ARG A N 1
ATOM 823 C CA . ARG A 1 106 ? 16.939 -7.608 -8.995 1.00 63.56 106 ARG A CA 1
ATOM 824 C C . ARG A 1 106 ? 17.207 -6.436 -9.928 1.00 63.56 106 ARG A C 1
ATOM 826 O O . ARG A 1 106 ? 17.392 -5.322 -9.429 1.00 63.56 106 ARG A O 1
ATOM 833 N N . PRO A 1 107 ? 17.165 -6.652 -11.255 1.00 65.44 107 PRO A N 1
ATOM 834 C CA . PRO A 1 107 ? 17.048 -5.557 -12.205 1.00 65.44 107 PRO A CA 1
ATOM 835 C C . PRO A 1 107 ? 15.896 -4.647 -11.788 1.00 65.44 107 PRO A C 1
ATOM 837 O O . PRO A 1 107 ? 14.8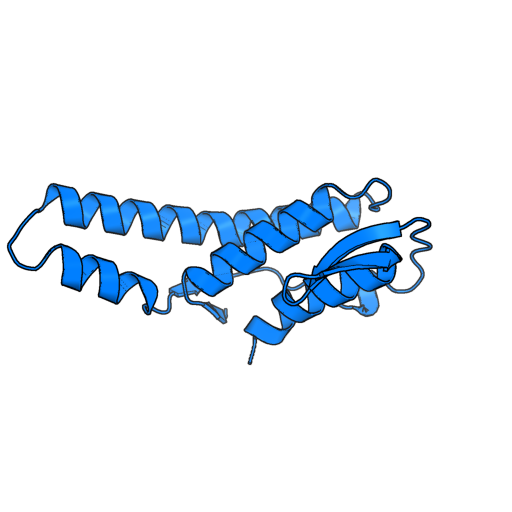53 -5.142 -11.350 1.00 65.44 107 PRO A O 1
ATOM 840 N N . TYR A 1 108 ? 16.055 -3.329 -11.921 1.00 65.00 108 TYR A N 1
ATOM 841 C CA . TYR A 1 108 ? 14.991 -2.399 -11.538 1.00 65.00 108 TYR A CA 1
ATOM 842 C C . TYR A 1 108 ? 13.665 -2.761 -12.205 1.00 65.00 108 TYR A C 1
ATOM 844 O O . TYR A 1 108 ? 12.656 -2.807 -11.515 1.00 65.00 108 TYR A O 1
ATOM 852 N N . ARG A 1 109 ? 13.673 -3.107 -13.499 1.00 62.78 109 ARG A N 1
ATOM 853 C CA . ARG A 1 109 ? 12.494 -3.593 -14.236 1.00 62.78 109 ARG A CA 1
ATOM 854 C C . ARG A 1 109 ? 11.779 -4.748 -13.520 1.00 62.78 109 ARG A C 1
ATOM 856 O O . ARG A 1 109 ? 10.570 -4.698 -13.326 1.00 62.78 109 ARG A O 1
ATOM 863 N N . ASP A 1 110 ? 12.518 -5.748 -13.055 1.00 59.94 110 ASP A N 1
ATOM 864 C CA . ASP A 1 110 ? 11.942 -6.906 -12.362 1.00 59.94 110 ASP A CA 1
ATOM 865 C C . ASP A 1 110 ? 11.507 -6.567 -10.934 1.00 59.94 110 ASP A C 1
ATOM 867 O O . ASP A 1 110 ? 10.550 -7.145 -10.422 1.00 59.94 110 ASP A O 1
ATOM 871 N N . ALA A 1 111 ? 12.184 -5.619 -10.280 1.00 60.72 111 ALA A N 1
ATOM 872 C CA . ALA A 1 111 ? 11.744 -5.064 -9.004 1.00 60.72 111 ALA A CA 1
ATOM 873 C C . ALA A 1 111 ? 10.437 -4.266 -9.167 1.00 60.72 111 ALA A C 1
ATOM 875 O O . ALA A 1 111 ? 9.548 -4.393 -8.326 1.00 60.72 111 ALA A O 1
ATOM 876 N N . TYR A 1 112 ? 10.289 -3.512 -10.264 1.00 61.88 112 TYR A N 1
ATOM 877 C CA . TYR A 1 112 ? 9.051 -2.833 -10.648 1.00 61.88 112 TYR A CA 1
ATOM 878 C C . TYR A 1 112 ? 7.921 -3.834 -10.821 1.00 61.88 112 TYR A C 1
ATOM 880 O O . TYR A 1 112 ? 6.897 -3.694 -10.160 1.00 61.88 112 TYR A O 1
ATOM 888 N N . PHE A 1 113 ? 8.122 -4.871 -11.634 1.00 60.31 113 PHE A N 1
ATOM 889 C CA . PHE A 1 113 ? 7.093 -5.875 -11.883 1.00 60.31 113 PHE A CA 1
ATOM 890 C C . PHE A 1 113 ? 6.758 -6.715 -10.656 1.00 60.31 113 PHE A C 1
ATOM 892 O O . PHE A 1 113 ? 5.588 -6.969 -10.415 1.00 60.31 113 PHE A O 1
ATOM 899 N N . PHE A 1 114 ? 7.734 -7.065 -9.819 1.00 60.16 114 PHE A N 1
ATOM 900 C CA . PHE A 1 114 ? 7.474 -7.765 -8.560 1.00 60.16 114 PHE A CA 1
ATOM 901 C C . PHE A 1 114 ? 6.654 -6.922 -7.570 1.00 60.16 114 PHE A C 1
ATOM 903 O O . PHE A 1 114 ? 5.810 -7.448 -6.848 1.00 60.16 114 PHE A O 1
ATOM 910 N N . LEU A 1 115 ? 6.897 -5.609 -7.512 1.00 58.03 115 LEU A N 1
ATOM 911 C CA . LEU A 1 115 ? 6.161 -4.697 -6.633 1.00 58.03 115 LEU A CA 1
ATOM 912 C C . LEU A 1 115 ? 4.789 -4.320 -7.214 1.00 58.03 115 LEU A C 1
ATOM 914 O O . LEU A 1 115 ? 3.832 -4.196 -6.454 1.00 58.03 115 LEU A O 1
ATOM 918 N N . LEU A 1 116 ? 4.676 -4.195 -8.539 1.00 58.75 116 LEU A N 1
ATOM 919 C CA . LEU A 1 116 ? 3.411 -4.034 -9.264 1.00 58.75 116 LEU A CA 1
ATOM 920 C C . LEU A 1 116 ? 2.524 -5.254 -9.131 1.00 58.75 116 LEU A C 1
ATOM 922 O O . LEU A 1 116 ? 1.347 -5.092 -8.857 1.00 58.75 116 LEU A O 1
ATOM 926 N N . ASP A 1 117 ? 3.074 -6.456 -9.278 1.00 58.41 117 ASP A N 1
ATOM 927 C CA . ASP A 1 117 ? 2.329 -7.700 -9.119 1.00 58.41 117 ASP A CA 1
ATOM 928 C C . ASP A 1 117 ? 1.715 -7.776 -7.719 1.00 58.41 117 ASP A C 1
ATOM 930 O O . ASP A 1 117 ? 0.563 -8.148 -7.574 1.00 58.41 117 ASP A O 1
ATOM 934 N N . LYS A 1 118 ? 2.394 -7.273 -6.681 1.00 56.00 118 LYS A N 1
ATOM 935 C CA . LYS A 1 118 ? 1.794 -7.140 -5.341 1.00 56.00 118 LYS A CA 1
ATOM 936 C C . LYS A 1 118 ? 0.663 -6.106 -5.260 1.00 56.00 118 LYS A C 1
ATOM 938 O O . LYS A 1 118 ? -0.253 -6.290 -4.468 1.00 56.00 118 LYS A O 1
ATOM 943 N N . ILE A 1 119 ? 0.718 -5.031 -6.048 1.00 53.22 119 ILE A N 1
ATOM 944 C CA . ILE A 1 119 ? -0.347 -4.013 -6.133 1.00 53.22 119 ILE A CA 1
ATOM 945 C C . ILE A 1 119 ? -1.534 -4.536 -6.967 1.00 53.22 119 ILE A C 1
ATOM 947 O O . ILE A 1 119 ? -2.685 -4.262 -6.642 1.00 53.22 119 ILE A O 1
ATOM 951 N N . ILE A 1 120 ? -1.262 -5.304 -8.026 1.00 48.41 120 ILE A N 1
ATOM 952 C CA . ILE A 1 120 ? -2.248 -5.880 -8.949 1.00 48.41 120 ILE A CA 1
ATOM 953 C C . ILE A 1 120 ? -2.899 -7.135 -8.352 1.00 48.41 120 ILE A C 1
ATOM 955 O O . ILE A 1 120 ? -4.091 -7.336 -8.535 1.00 48.41 120 ILE A O 1
ATOM 959 N N . THR A 1 121 ? -2.163 -7.961 -7.609 1.00 45.91 121 THR A N 1
ATOM 960 C CA . THR A 1 121 ? -2.678 -9.200 -6.994 1.00 45.91 121 THR A CA 1
ATOM 961 C C . THR A 1 121 ? -3.505 -8.925 -5.740 1.00 45.91 121 THR A C 1
ATOM 963 O O . THR A 1 121 ? -4.357 -9.733 -5.405 1.00 45.91 121 THR A O 1
ATOM 966 N N . ALA A 1 122 ? -3.385 -7.743 -5.118 1.00 41.44 122 ALA A N 1
ATOM 967 C CA . ALA A 1 122 ? -4.371 -7.262 -4.134 1.00 41.44 122 ALA A CA 1
ATOM 968 C C . ALA A 1 122 ? -5.793 -7.101 -4.728 1.00 41.44 122 ALA A C 1
ATOM 970 O O . ALA A 1 122 ? -6.739 -6.759 -4.029 1.00 41.44 122 ALA A O 1
ATOM 971 N N . LYS A 1 123 ? -5.944 -7.310 -6.041 1.00 39.16 123 LYS A N 1
ATOM 972 C CA . LYS A 1 123 ? -7.200 -7.273 -6.790 1.00 39.16 123 LYS A CA 1
ATOM 973 C C . LYS A 1 123 ? -7.866 -8.657 -6.921 1.00 39.16 123 LYS A C 1
ATOM 975 O O . LYS A 1 123 ? -8.804 -8.768 -7.712 1.00 39.16 123 LYS A O 1
ATOM 980 N N . ILE A 1 124 ? -7.389 -9.687 -6.210 1.00 33.44 124 ILE A N 1
ATOM 981 C CA . ILE A 1 124 ? -7.945 -11.055 -6.222 1.00 33.44 124 ILE A CA 1
ATOM 982 C C . ILE A 1 124 ? -8.314 -11.494 -4.807 1.00 33.44 124 ILE A C 1
ATOM 984 O O . ILE A 1 124 ? -7.413 -11.506 -3.944 1.00 33.44 124 ILE A O 1
#

Secondary structure (DSSP, 8-state):
-EEE-HHHHHHHHHHHHHHHT-SS--HHHHHHHHHHHHHHHHHHHHHHHHHHHHHHH--TTHHHHHHHHHH--EEE-PPPPPGGGGTT----SEEEEEETTEEEEEEHHHHHHHHHHHHHHTT-

Radius of gyration: 16.9 Å; Cα contacts (8 Å, |Δi|>4): 133; chains: 1; bounding box: 35×26×52 Å

Mean predicted aligned error: 9.3 Å

Foldseek 3Di:
DAWDFLVLLVLLLVLLVVLLPAPDDDPVRNVLSVQLNVQSVVVNVVLVVQLVVLVVVDDPCSVVSNVVSRPDIDDTDGDADDLVVCPPDPQDDWDFDQDPNDTDIDRSNVSNVVSSCSNVVSRD

pLDDT: mean 73.7, std 12.84, range [33.44, 92.56]

Nearest PDB structures (foldseek):
  2zdi-assembly1_B-2  TM=3.825E-01  e=4.389E-01  Pyrococcus horikoshii
  4pkc-assembly1_A  TM=6.593E-01  e=5.426E+00  Thauera aromatica
  5bwe-assembly1_A  TM=6.4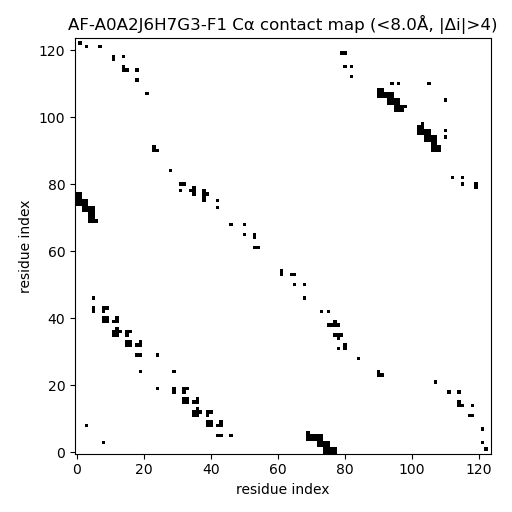66E-01  e=6.067E+00  Thauera aromatica
  1fxk-assembly1_B  TM=3.688E-01  e=4.852E+00  Methanothermobacter thermautotrophicus